Protein AF-A0A1U8XXG9-F1 (afdb_monomer_lite)

Radius of gyration: 16.41 Å; chains: 1; bounding box: 38×18×45 Å

Organism: NCBI:txid134855

Sequence (74 aa):
RLVLADLSIGVFLWISISSIAPIGLLISGYVSNNKYSFLGGLRAAAQSISYEIPLTLCVLSISLLSNSSSTVDI

InterPro domains:
  IPR001694 NADH:ubiquinone oxidoreductase, subunit 1/F420H2 oxidoreductase subunit H [PF00146] (3-74)
  IPR001694 NADH:ubiquinone oxidoreductase, subunit 1/F420H2 oxidoreductase subunit H [PTHR11432] (1-74)

pLDDT: mean 81.5, std 10.95, range [42.03, 92.94]

Secondary structure (DSSP, 8-state):
---S---TTHHHHHHHHHTTHHHHHHHHHHHT--HHHHHHHHHHHHHHHHHHHHHHHHHHHHHHHHT---TTT-

Foldseek 3Di:
DDDVDFDQQVQVVVLVVLVCVLVVLQVQQVVVPDPVSNVVSVVVSVVSVVVSVVVNVVLVVVCVVQVTNTPVSD

Structure (mmCIF, N/CA/C/O backbone):
data_AF-A0A1U8XXG9-F1
#
_entry.id   AF-A0A1U8XXG9-F1
#
loop_
_atom_site.group_PDB
_atom_site.id
_atom_site.type_symbol
_atom_site.label_atom_id
_atom_site.label_alt_id
_atom_site.label_comp_id
_atom_site.label_asym_id
_atom_site.label_entity_id
_atom_site.label_seq_id
_atom_site.pdbx_PDB_ins_code
_atom_site.Cartn_x
_atom_site.Cartn_y
_atom_site.Cartn_z
_atom_site.occupancy
_atom_site.B_iso_or_equiv
_atom_site.auth_seq_id
_atom_site.auth_comp_id
_atom_site.auth_asym_id
_atom_site.auth_atom_id
_atom_site.pdbx_PDB_model_num
ATOM 1 N N . ARG A 1 1 ? 2.490 -13.240 -30.172 1.00 42.03 1 ARG A N 1
ATOM 2 C CA . ARG A 1 1 ? 2.663 -12.335 -29.011 1.00 42.03 1 ARG A CA 1
ATOM 3 C C . ARG A 1 1 ? 1.453 -11.417 -28.975 1.00 42.03 1 ARG A C 1
ATOM 5 O O . ARG A 1 1 ? 1.272 -10.678 -29.930 1.00 42.03 1 ARG A O 1
ATOM 12 N N . LEU A 1 2 ? 0.592 -11.534 -27.965 1.00 44.41 2 LEU A N 1
ATOM 13 C CA . LEU A 1 2 ? -0.579 -10.668 -27.816 1.00 44.41 2 LEU A CA 1
ATOM 14 C C . LEU A 1 2 ? -0.145 -9.492 -26.934 1.00 44.41 2 LEU A C 1
ATOM 16 O O . LEU A 1 2 ? -0.043 -9.633 -25.721 1.00 44.41 2 LEU A O 1
ATOM 20 N N . VAL A 1 3 ? 0.233 -8.387 -27.572 1.00 56.00 3 VAL A N 1
ATOM 21 C CA . VAL A 1 3 ? 0.593 -7.131 -26.904 1.00 56.00 3 VAL A CA 1
ATOM 22 C C . VAL A 1 3 ? -0.624 -6.224 -27.033 1.00 56.00 3 VAL A C 1
ATOM 24 O O . VAL A 1 3 ? -0.986 -5.860 -28.148 1.00 56.00 3 VAL A O 1
ATOM 27 N N . LEU A 1 4 ? -1.306 -5.931 -25.919 1.00 58.12 4 LEU A N 1
ATOM 28 C CA . LEU A 1 4 ? -2.512 -5.090 -25.937 1.00 58.12 4 LEU A CA 1
ATOM 29 C C . LEU A 1 4 ? -2.187 -3.622 -26.254 1.00 58.12 4 LEU A C 1
ATOM 31 O O . LEU A 1 4 ? -2.970 -2.963 -26.928 1.00 58.12 4 LEU A O 1
ATOM 35 N N . ALA A 1 5 ? -1.043 -3.122 -25.789 1.00 59.06 5 ALA A N 1
ATOM 36 C CA . ALA A 1 5 ? -0.499 -1.823 -26.156 1.00 59.06 5 ALA A CA 1
ATOM 37 C C . ALA A 1 5 ? 0.993 -1.796 -25.811 1.00 59.06 5 ALA A C 1
ATOM 39 O O . ALA A 1 5 ? 1.370 -2.136 -24.689 1.00 59.06 5 ALA A O 1
ATOM 40 N N . ASP A 1 6 ? 1.826 -1.387 -26.765 1.00 63.31 6 ASP A N 1
ATOM 41 C CA . ASP A 1 6 ? 3.214 -1.029 -26.496 1.00 63.31 6 ASP A CA 1
ATOM 42 C C . ASP A 1 6 ? 3.236 0.446 -26.104 1.00 63.31 6 ASP A C 1
ATOM 44 O O . ASP A 1 6 ? 3.140 1.337 -26.949 1.00 63.31 6 ASP A O 1
ATOM 48 N N . LEU A 1 7 ? 3.204 0.708 -24.799 1.00 68.12 7 LEU A N 1
ATOM 49 C CA . LEU A 1 7 ? 3.278 2.068 -24.297 1.00 68.12 7 LEU A CA 1
ATOM 50 C C . LEU A 1 7 ? 4.687 2.323 -23.790 1.00 68.12 7 LEU A C 1
ATOM 52 O O . LEU A 1 7 ? 5.116 1.686 -22.831 1.00 68.12 7 LEU A O 1
ATOM 56 N N . SER A 1 8 ? 5.361 3.327 -24.349 1.00 69.81 8 SER A N 1
ATOM 57 C CA . SER A 1 8 ? 6.705 3.741 -23.923 1.00 69.81 8 SER A CA 1
ATOM 58 C C . SER A 1 8 ? 6.780 4.189 -22.453 1.00 69.81 8 SER A C 1
ATOM 60 O O . SER A 1 8 ? 7.870 4.358 -21.928 1.00 69.81 8 SER A O 1
ATOM 62 N N . ILE A 1 9 ? 5.629 4.387 -21.796 1.00 75.44 9 ILE A N 1
ATOM 63 C CA . ILE A 1 9 ? 5.447 4.834 -20.400 1.00 75.44 9 ILE A CA 1
ATOM 64 C C . ILE A 1 9 ? 4.655 3.780 -19.583 1.00 75.44 9 ILE A C 1
ATOM 66 O O . ILE A 1 9 ? 4.062 4.073 -18.545 1.00 75.44 9 ILE A O 1
ATOM 70 N N . GLY A 1 10 ? 4.620 2.523 -20.041 1.00 79.44 10 GLY A N 1
ATOM 71 C CA . GLY A 1 10 ? 3.795 1.454 -19.459 1.00 79.44 10 GLY A CA 1
ATOM 72 C C . GLY A 1 10 ? 4.025 1.233 -17.960 1.00 79.44 10 GLY A C 1
ATOM 73 O O . GLY A 1 10 ? 3.066 1.138 -17.191 1.00 79.44 10 GLY A O 1
ATOM 74 N N . VAL A 1 11 ? 5.285 1.248 -17.520 1.00 82.25 11 VAL A N 1
ATOM 75 C CA . VAL A 1 11 ? 5.641 1.085 -16.102 1.00 82.25 11 VAL A CA 1
ATOM 76 C C . VAL A 1 11 ? 5.104 2.229 -15.235 1.00 82.25 11 VAL A C 1
ATOM 78 O O . VAL A 1 11 ? 4.553 1.997 -14.160 1.00 82.25 11 VAL A O 1
ATOM 81 N N . PHE A 1 12 ? 5.210 3.470 -15.707 1.00 82.88 12 PHE A N 1
ATOM 82 C CA . PHE A 1 12 ? 4.753 4.643 -14.961 1.00 82.88 12 PHE A CA 1
ATOM 83 C C . PHE A 1 12 ? 3.225 4.695 -14.830 1.00 82.88 12 PHE A C 1
ATOM 85 O O . PHE A 1 12 ? 2.702 5.097 -13.786 1.00 82.88 12 PHE A O 1
ATOM 92 N N . LEU A 1 13 ? 2.495 4.246 -15.860 1.00 84.50 13 LEU A N 1
ATOM 93 C CA . LEU A 1 13 ? 1.039 4.112 -15.778 1.00 84.50 13 LEU A CA 1
ATOM 94 C C . LEU A 1 13 ? 0.620 3.111 -14.708 1.00 84.50 13 LEU A C 1
ATOM 96 O O . LEU A 1 13 ? -0.312 3.382 -13.952 1.00 84.50 13 LEU A O 1
ATOM 100 N N . TRP A 1 14 ? 1.307 1.973 -14.626 1.00 84.12 14 TRP A N 1
ATOM 101 C CA . TRP A 1 14 ? 1.002 0.963 -13.621 1.00 84.12 14 TRP A CA 1
ATOM 102 C C . TRP A 1 14 ? 1.212 1.496 -12.198 1.00 84.12 14 TRP A C 1
ATOM 104 O O . TRP A 1 14 ? 0.333 1.351 -11.349 1.00 84.12 14 TRP A O 1
ATOM 114 N N . ILE A 1 15 ? 2.319 2.208 -11.964 1.00 86.56 15 ILE A N 1
ATOM 115 C CA . ILE A 1 15 ? 2.599 2.866 -10.678 1.00 86.56 15 ILE A CA 1
ATOM 116 C C . ILE A 1 15 ? 1.509 3.896 -10.344 1.00 86.56 15 ILE A C 1
ATOM 118 O O . ILE A 1 15 ? 1.008 3.935 -9.220 1.00 86.56 15 ILE A O 1
ATOM 122 N N . SER A 1 16 ? 1.096 4.696 -11.331 1.00 86.19 16 SER A N 1
ATOM 123 C CA . SER A 1 16 ? 0.061 5.721 -11.151 1.00 86.19 16 SER A CA 1
ATOM 124 C C . SER A 1 16 ? -1.302 5.123 -10.793 1.00 86.19 16 SER A C 1
ATOM 126 O O . SER A 1 16 ? -2.003 5.666 -9.942 1.00 86.19 16 SER A O 1
ATOM 128 N N . ILE A 1 17 ? -1.679 3.995 -11.409 1.00 87.56 17 ILE A N 1
ATOM 129 C CA . ILE A 1 17 ? -2.943 3.310 -11.109 1.00 87.56 17 ILE A CA 1
ATOM 130 C C . ILE A 1 17 ? -2.926 2.702 -9.702 1.00 87.56 17 ILE A C 1
ATOM 132 O O . ILE A 1 17 ? -3.934 2.747 -8.998 1.00 87.56 17 ILE A O 1
ATOM 136 N N . SER A 1 18 ? -1.780 2.153 -9.291 1.00 86.81 18 SER A N 1
ATOM 137 C CA . SER A 1 18 ? -1.626 1.487 -7.999 1.00 86.81 18 SER A CA 1
ATOM 138 C C . SER A 1 18 ? -1.814 2.474 -6.841 1.00 86.81 18 SER A C 1
ATOM 140 O O . SER A 1 18 ? -2.557 2.184 -5.901 1.00 86.81 18 SER A O 1
ATOM 142 N N . SER A 1 19 ? -1.290 3.699 -6.985 1.00 85.31 19 SER A N 1
ATOM 143 C CA . SER A 1 19 ? -1.327 4.742 -5.947 1.00 85.31 19 SER A CA 1
ATOM 144 C C . SER A 1 19 ? -2.743 5.179 -5.524 1.00 85.31 19 SER A C 1
ATOM 146 O O . SER A 1 19 ? -2.923 5.787 -4.469 1.00 85.31 19 SER A O 1
ATOM 148 N N . ILE A 1 20 ? -3.777 4.840 -6.302 1.00 89.06 20 ILE A N 1
ATOM 149 C CA . ILE A 1 20 ? -5.185 5.138 -5.990 1.00 89.06 20 ILE A CA 1
ATOM 150 C C . ILE A 1 20 ? -5.804 4.110 -5.022 1.00 89.06 20 ILE A C 1
ATOM 152 O O . ILE A 1 20 ? -6.739 4.434 -4.282 1.00 89.06 20 ILE A O 1
ATOM 156 N N . ALA A 1 21 ? -5.275 2.884 -4.966 1.00 86.94 21 ALA A N 1
ATOM 157 C CA . ALA A 1 21 ? -5.764 1.811 -4.098 1.00 86.94 21 ALA A CA 1
ATOM 158 C C . ALA A 1 21 ? -5.843 2.169 -2.592 1.00 86.94 21 ALA A C 1
ATOM 160 O O . ALA A 1 21 ? -6.879 1.882 -1.976 1.00 86.94 21 ALA A O 1
ATOM 161 N N . PRO A 1 22 ? -4.840 2.825 -1.967 1.00 87.38 22 PRO A N 1
ATOM 162 C CA . PRO A 1 22 ? -4.906 3.175 -0.544 1.00 87.38 22 PRO A CA 1
ATOM 163 C C . PRO A 1 22 ? -6.031 4.160 -0.195 1.00 87.38 22 PRO A C 1
ATOM 165 O O . PRO A 1 22 ? -6.591 4.086 0.902 1.00 87.38 22 PRO A O 1
ATOM 168 N N . ILE A 1 23 ? -6.422 5.042 -1.121 1.00 88.69 23 ILE A N 1
ATOM 169 C CA . ILE A 1 23 ? -7.547 5.967 -0.909 1.00 88.69 23 ILE A CA 1
ATOM 170 C C . ILE A 1 23 ? -8.872 5.196 -0.816 1.00 88.69 23 ILE A C 1
ATOM 172 O O . ILE A 1 23 ? -9.696 5.483 0.055 1.00 88.69 23 ILE A O 1
ATOM 176 N N . GLY A 1 24 ? 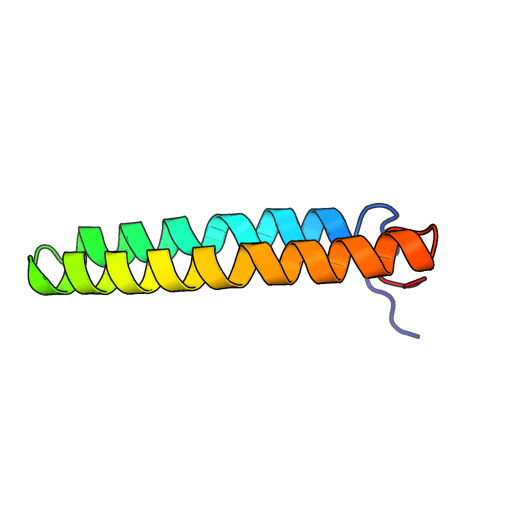-9.057 4.170 -1.653 1.00 88.44 24 GLY A N 1
ATOM 177 C CA . GLY A 1 24 ? -10.237 3.300 -1.601 1.00 88.44 24 GLY A CA 1
ATOM 178 C C . GLY A 1 24 ? -10.374 2.564 -0.264 1.00 88.44 24 GLY A C 1
ATOM 179 O O . GLY A 1 24 ? -11.468 2.500 0.303 1.00 88.44 24 GLY A O 1
ATOM 180 N N . LEU A 1 25 ? -9.256 2.080 0.291 1.00 87.44 25 LEU A N 1
ATOM 181 C CA . LEU A 1 25 ? -9.228 1.421 1.603 1.00 87.44 25 LEU A CA 1
ATOM 182 C C . LEU A 1 25 ? -9.620 2.371 2.743 1.00 87.44 25 LEU A C 1
ATOM 184 O O . LEU A 1 25 ? -10.386 1.986 3.632 1.00 87.44 25 LEU A O 1
ATOM 188 N N . LEU A 1 26 ? -9.148 3.621 2.705 1.00 87.44 26 LEU A N 1
ATOM 189 C CA . LEU A 1 26 ? -9.497 4.628 3.711 1.00 87.44 26 LEU A CA 1
ATOM 190 C C . LEU A 1 26 ? -10.987 4.976 3.685 1.00 87.44 26 LEU A C 1
ATOM 192 O O . LEU A 1 26 ? -11.627 5.022 4.738 1.00 87.44 26 LEU A O 1
ATOM 196 N N . ILE A 1 27 ? -11.558 5.169 2.494 1.00 88.69 27 ILE A N 1
ATOM 197 C CA . ILE A 1 27 ? -12.981 5.498 2.338 1.00 88.69 27 ILE A CA 1
ATOM 198 C C . ILE A 1 27 ? -13.857 4.325 2.801 1.00 88.69 27 ILE A C 1
ATOM 200 O O . ILE A 1 27 ? -14.824 4.536 3.5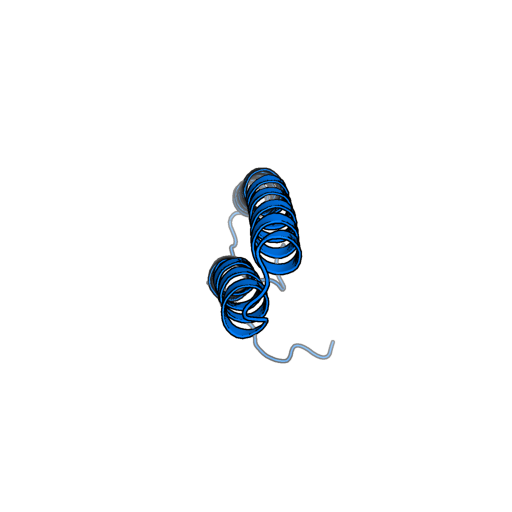32 1.00 88.69 27 ILE A O 1
ATOM 204 N N . SER A 1 28 ? -13.482 3.083 2.471 1.00 85.94 28 SER A N 1
ATOM 205 C CA . SER A 1 28 ? -14.185 1.881 2.945 1.00 85.94 28 SER A CA 1
ATOM 206 C C . SER A 1 28 ? -14.206 1.778 4.477 1.00 85.94 28 SER A C 1
ATOM 208 O O . SER A 1 28 ? -15.219 1.390 5.066 1.00 85.94 28 SER A O 1
ATOM 210 N N . GLY A 1 29 ? -13.101 2.139 5.139 1.00 85.94 29 GLY A N 1
ATOM 211 C CA . GLY A 1 29 ? -13.023 2.179 6.601 1.00 85.94 29 GLY A CA 1
ATOM 212 C C . GLY A 1 29 ? -13.867 3.300 7.215 1.00 85.94 29 GLY A C 1
ATOM 213 O O . GLY A 1 29 ? -14.480 3.102 8.264 1.00 85.94 29 GLY A O 1
ATOM 214 N N . TYR A 1 30 ? -13.936 4.457 6.550 1.00 84.81 30 TYR A N 1
ATOM 215 C CA . TYR A 1 30 ? -14.683 5.632 7.007 1.00 84.81 30 TYR A CA 1
ATOM 216 C C . TYR A 1 30 ? -16.208 5.450 6.914 1.00 84.81 30 TYR A C 1
ATOM 218 O O . TYR A 1 30 ? -16.924 5.780 7.859 1.00 84.81 30 TYR A O 1
ATOM 226 N N . VAL A 1 31 ? -16.712 4.851 5.827 1.00 89.44 31 VAL A N 1
ATOM 227 C CA . VAL A 1 31 ? -18.159 4.624 5.609 1.00 89.44 31 VAL A CA 1
ATOM 228 C C . VAL A 1 31 ? -18.772 3.675 6.648 1.00 89.44 31 VAL A C 1
ATOM 230 O O . VAL A 1 31 ? -19.958 3.767 6.953 1.00 89.44 31 VAL A O 1
ATOM 233 N N . SER A 1 32 ? -17.965 2.802 7.254 1.00 80.19 32 SER A N 1
ATOM 234 C CA . SER A 1 32 ? -18.433 1.779 8.199 1.00 80.19 32 SER A CA 1
ATOM 235 C C . SER A 1 32 ? -18.943 2.326 9.548 1.00 80.19 32 SER A C 1
ATOM 237 O O . SER A 1 32 ? -19.407 1.537 10.368 1.00 80.19 32 SER A O 1
ATOM 239 N N . ASN A 1 33 ? -18.837 3.640 9.807 1.00 80.38 33 ASN A N 1
ATOM 240 C CA . ASN A 1 33 ? -19.359 4.355 10.990 1.00 80.38 33 ASN A CA 1
ATOM 241 C C . ASN A 1 33 ? -19.068 3.672 12.349 1.00 80.38 33 ASN A C 1
ATOM 243 O O . ASN A 1 33 ? -19.841 3.748 13.302 1.00 80.38 33 ASN A O 1
ATOM 247 N N . ASN A 1 34 ? -17.932 2.975 12.433 1.00 83.38 34 ASN A N 1
ATOM 248 C CA . ASN A 1 34 ? -17.484 2.248 13.613 1.00 83.38 34 ASN A CA 1
ATOM 249 C C . ASN A 1 34 ? -16.009 2.554 13.873 1.00 83.38 34 ASN A C 1
ATOM 251 O O . ASN A 1 34 ? -15.168 2.432 12.978 1.00 83.38 34 ASN A O 1
ATOM 255 N N . LYS A 1 35 ? -15.680 2.891 15.125 1.00 79.75 35 LYS A N 1
ATOM 256 C CA . LYS A 1 35 ? -14.323 3.271 15.544 1.00 79.75 35 LYS A CA 1
ATOM 257 C C . LYS A 1 35 ? -13.294 2.177 15.229 1.00 79.75 35 LYS A C 1
ATOM 259 O O . LYS A 1 35 ? -12.195 2.486 14.779 1.00 79.75 35 LYS A O 1
ATOM 264 N N . TYR A 1 36 ? -13.654 0.906 15.420 1.00 84.06 36 TYR A N 1
ATOM 265 C CA . TYR A 1 36 ? -12.748 -0.220 15.164 1.00 84.06 36 TYR A CA 1
ATOM 266 C C . TYR A 1 36 ? -12.559 -0.507 13.673 1.00 84.06 36 TYR A C 1
ATOM 268 O O . TYR A 1 36 ? -11.440 -0.783 13.247 1.00 84.06 36 TYR A O 1
ATOM 276 N N . SER A 1 37 ? -13.620 -0.385 12.871 1.00 83.00 37 SER A N 1
ATOM 277 C CA . SER A 1 37 ? -13.533 -0.548 11.414 1.00 83.00 37 SER A CA 1
ATOM 278 C C . SER A 1 37 ? -12.700 0.558 10.768 1.00 83.00 37 SER A C 1
ATOM 280 O O . SER A 1 37 ? -1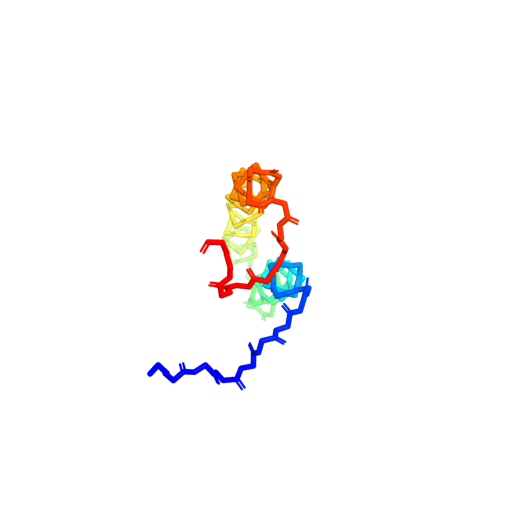1.907 0.276 9.873 1.00 83.00 37 SER A O 1
ATOM 282 N N . PHE A 1 38 ? -12.797 1.796 11.267 1.00 85.44 38 PHE A N 1
ATOM 283 C CA . PHE A 1 38 ? -11.954 2.898 10.802 1.00 85.44 38 PHE A CA 1
ATOM 284 C C . PHE A 1 38 ? -10.470 2.663 11.121 1.00 85.44 38 PHE A C 1
ATOM 286 O O . PHE A 1 38 ? -9.621 2.793 10.241 1.00 85.44 38 PHE A O 1
ATOM 293 N N . LEU A 1 39 ? -10.147 2.236 12.348 1.00 85.81 39 LEU A N 1
ATOM 294 C CA . LEU A 1 39 ? -8.772 1.884 12.728 1.00 85.81 39 LEU A CA 1
ATOM 295 C C . LEU A 1 39 ? -8.233 0.681 11.933 1.00 85.81 39 LEU A C 1
ATOM 297 O O . LEU A 1 39 ? -7.059 0.666 11.564 1.00 85.81 39 LEU A O 1
ATOM 301 N N . GLY A 1 40 ? -9.081 -0.308 11.636 1.00 88.38 40 GLY A N 1
ATOM 302 C CA . GLY A 1 40 ? -8.744 -1.436 10.764 1.00 88.38 40 GLY A CA 1
ATOM 303 C C . GLY A 1 40 ? -8.446 -1.001 9.326 1.00 88.38 40 GLY A C 1
ATOM 304 O O . GLY A 1 40 ? -7.428 -1.405 8.765 1.00 88.38 40 GLY A O 1
ATOM 305 N N . GLY A 1 41 ? -9.275 -0.114 8.766 1.00 88.12 41 GLY A N 1
ATOM 306 C CA . GLY A 1 41 ? -9.054 0.490 7.449 1.00 88.12 41 GLY A CA 1
ATOM 307 C C . GLY A 1 41 ? -7.769 1.318 7.387 1.00 88.12 41 GLY A C 1
ATOM 308 O O . GLY A 1 41 ? -7.006 1.198 6.432 1.00 88.12 41 GLY A O 1
ATOM 309 N N . LEU A 1 42 ? -7.464 2.082 8.441 1.00 87.81 42 LEU A N 1
ATOM 310 C CA . LEU A 1 42 ? -6.234 2.872 8.534 1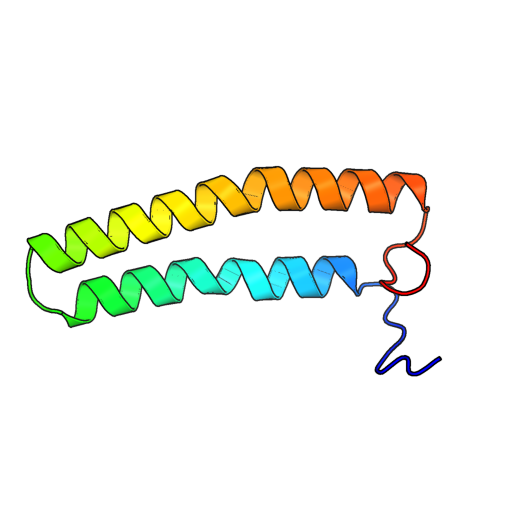.00 87.81 42 LEU A CA 1
ATOM 311 C C . LEU A 1 42 ? -4.976 1.989 8.581 1.00 87.81 42 LEU A C 1
ATOM 313 O O . LEU A 1 42 ? -3.974 2.303 7.941 1.00 87.81 42 LEU A O 1
ATOM 317 N N . ARG A 1 43 ? -5.029 0.850 9.286 1.00 90.69 43 ARG A N 1
ATOM 318 C CA . ARG A 1 43 ? -3.935 -0.137 9.291 1.00 90.69 43 ARG A CA 1
ATOM 319 C C . ARG A 1 43 ? -3.732 -0.785 7.923 1.00 90.69 43 ARG A C 1
ATOM 321 O O . ARG A 1 43 ? -2.590 -0.923 7.494 1.00 90.69 43 ARG A O 1
ATOM 328 N N . ALA A 1 44 ? -4.816 -1.165 7.247 1.00 89.31 44 ALA A N 1
ATOM 329 C CA . ALA A 1 44 ? -4.747 -1.732 5.902 1.00 89.31 44 ALA A CA 1
ATOM 330 C C . ALA A 1 44 ? -4.177 -0.721 4.892 1.00 89.31 44 ALA A C 1
ATOM 332 O O . ALA A 1 44 ? -3.314 -1.074 4.090 1.00 89.31 44 ALA A O 1
ATOM 333 N N . ALA A 1 45 ? -4.581 0.550 4.990 1.00 89.50 45 ALA A N 1
ATOM 334 C CA . ALA A 1 45 ? -4.029 1.629 4.179 1.00 89.50 45 ALA A CA 1
ATOM 335 C C . ALA A 1 45 ? -2.524 1.815 4.436 1.00 89.50 45 ALA A C 1
ATOM 337 O O . ALA A 1 45 ? -1.734 1.775 3.493 1.00 89.50 45 ALA A O 1
ATOM 338 N N . ALA A 1 46 ? -2.108 1.913 5.704 1.00 89.88 46 ALA A N 1
ATOM 339 C CA . ALA A 1 46 ? -0.695 2.031 6.071 1.00 89.88 46 ALA A CA 1
ATOM 340 C C . ALA A 1 46 ? 0.144 0.855 5.546 1.00 89.88 46 ALA A C 1
ATOM 342 O O . ALA A 1 46 ? 1.256 1.058 5.057 1.00 89.88 46 ALA A O 1
ATOM 343 N N . GLN A 1 47 ? -0.402 -0.364 5.590 1.00 92.38 47 GLN A N 1
ATOM 344 C CA . GLN A 1 47 ? 0.242 -1.542 5.024 1.00 92.38 47 GLN A CA 1
ATOM 345 C C . GLN A 1 47 ? 0.385 -1.426 3.501 1.00 92.38 47 GLN A C 1
ATOM 347 O O . GLN A 1 47 ? 1.484 -1.616 2.989 1.00 92.38 47 GLN A O 1
ATOM 352 N N . SER A 1 48 ? -0.692 -1.097 2.783 1.00 90.94 48 SER A N 1
ATOM 353 C CA . SER A 1 48 ? -0.658 -0.981 1.317 1.00 90.94 48 SER A CA 1
ATOM 354 C C . SER A 1 48 ? 0.374 0.045 0.836 1.00 90.94 48 SER A C 1
ATOM 356 O O . SER A 1 48 ? 1.203 -0.280 -0.007 1.00 90.94 48 SER A O 1
ATOM 358 N N . ILE A 1 49 ? 0.425 1.220 1.473 1.00 89.94 49 ILE A N 1
ATOM 359 C CA . ILE A 1 49 ? 1.397 2.281 1.167 1.00 89.94 49 ILE A CA 1
ATOM 360 C C . ILE A 1 49 ? 2.827 1.797 1.439 1.00 89.94 49 ILE A C 1
ATOM 362 O O . ILE A 1 49 ? 3.729 2.004 0.629 1.00 89.94 49 ILE A O 1
ATOM 366 N N . SER A 1 50 ? 3.034 1.109 2.567 1.00 92.94 50 SER A N 1
ATOM 367 C CA . SER A 1 50 ? 4.358 0.606 2.958 1.00 92.94 50 SER A CA 1
ATOM 368 C C . SER A 1 50 ? 4.905 -0.446 1.993 1.00 92.94 50 SER A C 1
ATOM 370 O O . SER A 1 50 ? 6.121 -0.555 1.867 1.00 92.94 50 SER A O 1
ATOM 372 N N . TYR A 1 51 ? 4.039 -1.208 1.317 1.00 91.06 51 TYR A N 1
ATOM 373 C CA . TYR A 1 51 ? 4.454 -2.184 0.305 1.00 91.06 51 TYR A CA 1
ATOM 374 C C . TYR A 1 51 ? 4.556 -1.592 -1.107 1.00 91.06 51 TYR A C 1
ATOM 376 O O . TYR A 1 51 ? 5.333 -2.106 -1.909 1.00 91.06 51 TYR A O 1
ATOM 384 N N . GLU A 1 52 ? 3.860 -0.497 -1.417 1.00 88.12 52 GLU A N 1
ATOM 385 C CA . GLU A 1 52 ? 4.001 0.188 -2.710 1.00 88.12 52 GLU A CA 1
ATOM 386 C C . GLU A 1 52 ? 5.366 0.862 -2.888 1.00 88.12 52 GLU A C 1
ATOM 388 O O . GLU A 1 52 ? 5.976 0.776 -3.952 1.00 88.12 52 GLU A O 1
ATOM 393 N N . ILE A 1 53 ? 5.885 1.523 -1.856 1.00 89.56 53 ILE A N 1
ATOM 394 C CA . ILE A 1 53 ? 7.154 2.265 -1.942 1.00 89.56 53 ILE A CA 1
ATOM 395 C C . ILE A 1 53 ? 8.348 1.358 -2.322 1.00 89.56 53 ILE A C 1
ATOM 397 O O . ILE A 1 53 ? 9.048 1.675 -3.284 1.00 89.56 53 ILE A O 1
ATOM 401 N N . PRO A 1 54 ? 8.606 0.215 -1.654 1.00 91.69 54 PRO A N 1
ATOM 402 C CA . PRO A 1 54 ? 9.697 -0.673 -2.058 1.00 91.69 54 PRO A CA 1
ATOM 403 C C . PRO A 1 54 ? 9.447 -1.319 -3.428 1.00 91.69 54 PRO A C 1
ATOM 405 O O . PRO A 1 54 ? 10.383 -1.463 -4.211 1.00 91.69 54 PRO A O 1
ATOM 408 N N . LEU A 1 55 ? 8.195 -1.652 -3.754 1.00 89.12 55 LEU A N 1
ATOM 409 C CA . LEU A 1 55 ? 7.812 -2.215 -5.052 1.00 89.12 55 LEU A CA 1
ATOM 410 C C . LEU A 1 55 ? 8.135 -1.251 -6.204 1.00 89.12 55 LEU A C 1
ATOM 412 O O . LEU A 1 55 ? 8.754 -1.650 -7.190 1.00 89.12 55 LEU A O 1
ATOM 416 N N . THR A 1 56 ? 7.767 0.024 -6.063 1.00 89.12 56 THR A N 1
ATOM 417 C CA . THR A 1 56 ? 8.050 1.061 -7.069 1.00 89.12 56 THR A CA 1
ATOM 418 C C . THR A 1 56 ? 9.550 1.297 -7.242 1.00 89.12 56 THR A C 1
ATOM 420 O O . THR A 1 56 ? 10.008 1.449 -8.373 1.00 89.12 56 THR A O 1
ATOM 423 N N . LEU A 1 57 ? 10.341 1.234 -6.165 1.00 89.50 57 LEU A N 1
ATOM 424 C CA . LEU A 1 57 ? 11.806 1.316 -6.231 1.00 89.50 57 LEU A CA 1
ATOM 425 C C . LEU A 1 57 ? 12.443 0.123 -6.960 1.00 89.50 57 LEU A C 1
ATOM 427 O O . LEU A 1 57 ? 13.353 0.312 -7.774 1.00 89.50 57 LEU A O 1
ATOM 431 N N . CYS A 1 58 ? 11.967 -1.100 -6.711 1.00 89.88 58 CYS A N 1
ATOM 432 C CA . CYS A 1 58 ? 12.434 -2.286 -7.434 1.00 89.88 58 CYS A CA 1
ATOM 433 C C . CYS A 1 58 ? 12.133 -2.176 -8.934 1.00 89.88 58 CYS A C 1
ATOM 435 O O . CYS A 1 58 ? 13.012 -2.404 -9.764 1.00 89.88 58 CYS A O 1
ATOM 437 N N . VAL A 1 59 ? 10.911 -1.771 -9.280 1.00 86.62 59 VAL A N 1
ATOM 438 C CA . VAL A 1 59 ? 10.480 -1.602 -10.673 1.00 86.62 59 VAL A CA 1
ATOM 439 C C . VAL A 1 59 ? 11.262 -0.487 -11.376 1.00 86.62 59 VAL A C 1
ATOM 441 O O . VAL A 1 59 ? 11.687 -0.661 -12.519 1.00 86.62 59 VAL A O 1
ATOM 444 N N . LEU A 1 60 ? 11.534 0.624 -10.687 1.00 86.50 60 LEU A N 1
ATOM 445 C CA . LEU A 1 60 ? 12.376 1.698 -11.214 1.00 86.50 60 LEU A CA 1
ATOM 446 C C . LEU A 1 60 ? 13.799 1.207 -11.516 1.00 86.50 60 LEU A C 1
ATOM 448 O O . LEU A 1 60 ? 14.353 1.532 -12.563 1.00 86.50 60 LEU A O 1
ATOM 452 N N . SER A 1 61 ? 14.367 0.377 -10.638 1.00 86.38 61 SER A N 1
ATOM 453 C CA . SER A 1 61 ? 15.707 -0.199 -10.825 1.00 86.38 61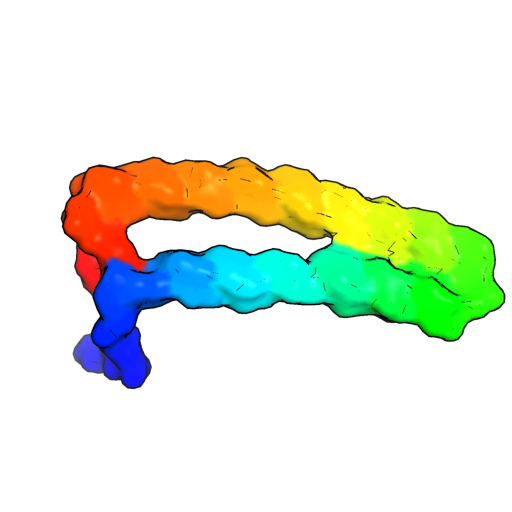 SER A CA 1
ATOM 454 C C . SER A 1 61 ? 15.794 -1.063 -12.091 1.00 86.38 61 SER A C 1
ATOM 456 O O . SER A 1 61 ? 16.782 -0.997 -12.818 1.00 86.38 61 SER A O 1
ATOM 458 N N . ILE A 1 62 ? 14.746 -1.834 -12.390 1.00 85.38 62 ILE A N 1
ATOM 459 C CA . ILE A 1 62 ? 14.666 -2.683 -13.590 1.00 85.38 62 ILE A CA 1
ATOM 460 C C . ILE A 1 62 ? 14.520 -1.831 -14.857 1.00 85.38 62 ILE A C 1
ATOM 462 O O . ILE A 1 62 ? 15.201 -2.085 -15.850 1.00 85.38 62 ILE A O 1
ATOM 466 N N . SER A 1 63 ? 13.698 -0.777 -14.812 1.00 83.06 63 SER A N 1
ATOM 467 C CA . SER A 1 63 ? 13.545 0.147 -15.944 1.00 83.06 63 SER A CA 1
ATOM 468 C C . SER A 1 63 ? 14.861 0.855 -16.293 1.00 83.06 63 SER A C 1
ATOM 470 O O . SER A 1 63 ? 15.176 1.014 -17.471 1.00 83.06 63 SER A O 1
ATOM 472 N N . LEU A 1 64 ? 15.676 1.205 -15.290 1.00 83.44 64 LEU A N 1
ATOM 473 C CA . LEU A 1 64 ? 17.013 1.765 -15.514 1.00 83.44 64 LEU A CA 1
ATOM 474 C C . LEU A 1 64 ? 17.970 0.764 -16.186 1.00 83.44 64 LEU A C 1
ATOM 476 O O . LEU A 1 64 ? 18.765 1.174 -17.026 1.00 83.44 64 LEU A O 1
ATOM 480 N N . LEU A 1 65 ? 17.891 -0.534 -15.862 1.00 84.00 65 LEU A N 1
ATOM 481 C CA . LEU A 1 65 ? 18.703 -1.565 -16.529 1.00 84.00 65 LEU A CA 1
ATOM 482 C C . LEU A 1 65 ? 18.292 -1.789 -17.990 1.00 84.00 65 LEU A C 1
ATOM 484 O O . LEU A 1 65 ? 19.156 -1.959 -18.848 1.00 84.00 65 LEU A O 1
ATOM 488 N N . SER A 1 66 ? 16.989 -1.796 -18.271 1.00 79.94 66 SER A N 1
ATOM 489 C CA . SER A 1 66 ? 16.460 -2.025 -19.622 1.00 79.94 66 SER A CA 1
ATOM 490 C C . SER A 1 66 ? 16.673 -0.816 -20.555 1.00 79.94 66 SER A C 1
ATOM 492 O O . SER A 1 66 ? 16.619 -0.956 -21.773 1.00 79.94 66 SER A O 1
ATOM 494 N N . ASN A 1 67 ? 16.952 0.383 -20.014 1.00 75.94 67 ASN A N 1
ATOM 495 C CA . ASN A 1 67 ? 16.934 1.665 -20.748 1.00 75.94 67 ASN A CA 1
ATOM 496 C C . ASN A 1 67 ? 15.597 1.950 -21.472 1.00 75.94 67 ASN A C 1
ATOM 498 O O . ASN A 1 67 ? 15.503 2.898 -22.253 1.00 75.94 67 ASN A O 1
ATOM 502 N N . SER A 1 68 ? 14.556 1.164 -21.189 1.00 70.31 68 SER A N 1
ATOM 503 C CA . SER A 1 68 ? 13.198 1.319 -21.694 1.00 70.31 68 SER A CA 1
ATOM 504 C C . SER A 1 68 ? 12.209 1.282 -20.526 1.00 70.31 68 SER A C 1
ATOM 506 O O . SER A 1 68 ? 12.439 0.658 -19.486 1.00 70.31 68 SER A O 1
ATOM 508 N N . SER A 1 69 ? 11.106 2.012 -20.677 1.00 68.00 69 SER A N 1
ATOM 509 C CA . SER A 1 69 ? 9.987 2.038 -19.722 1.00 68.00 69 SER A CA 1
ATOM 510 C C . SER A 1 69 ? 8.728 1.377 -20.305 1.00 68.00 69 SER A C 1
ATOM 512 O O . SER A 1 69 ? 7.649 1.408 -19.700 1.00 68.00 69 SER A O 1
ATOM 514 N N . SER A 1 70 ? 8.861 0.754 -21.481 1.00 75.44 70 SER A N 1
ATOM 515 C CA . SER A 1 70 ? 7.808 -0.071 -22.060 1.00 75.44 70 SER A CA 1
ATOM 516 C C . SER A 1 70 ? 7.721 -1.401 -21.312 1.00 75.44 70 SER A C 1
ATOM 518 O O . SER A 1 70 ? 8.723 -1.992 -20.929 1.00 75.44 70 SER A O 1
ATOM 520 N N . THR A 1 71 ? 6.506 -1.901 -21.094 1.00 67.94 71 THR A N 1
ATOM 521 C CA . THR A 1 71 ? 6.283 -3.201 -20.429 1.00 67.94 71 THR A CA 1
ATOM 522 C C . THR A 1 71 ? 6.676 -4.391 -21.317 1.00 67.94 71 THR 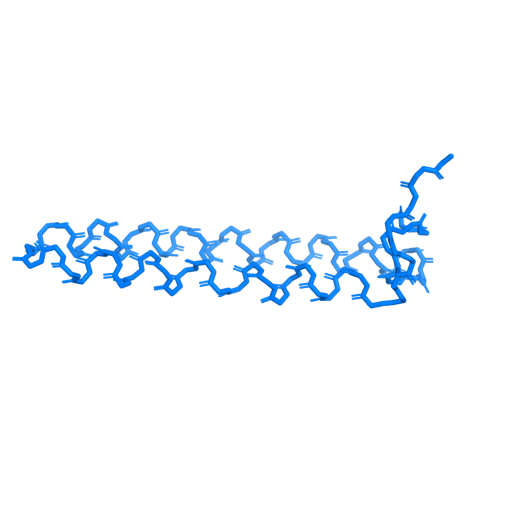A C 1
ATOM 524 O O . THR A 1 71 ? 6.664 -5.531 -20.867 1.00 67.94 71 THR A O 1
ATOM 527 N N . VAL A 1 72 ? 6.982 -4.139 -22.591 1.00 71.56 72 VAL A N 1
ATOM 528 C CA . VAL A 1 72 ? 7.332 -5.162 -23.584 1.00 71.56 72 VAL A CA 1
ATOM 529 C C . VAL A 1 72 ? 8.846 -5.341 -23.708 1.00 71.56 72 VAL A C 1
ATOM 531 O O . VAL A 1 72 ? 9.280 -6.452 -24.021 1.00 71.56 72 VAL A O 1
ATOM 534 N N . ASP A 1 73 ? 9.624 -4.281 -23.462 1.00 60.34 73 ASP A N 1
ATOM 535 C CA . ASP A 1 73 ? 11.090 -4.303 -23.560 1.00 60.34 73 ASP A CA 1
ATOM 536 C C . ASP A 1 73 ? 11.793 -4.573 -22.216 1.00 60.34 73 ASP A C 1
ATOM 538 O O . ASP A 1 73 ? 12.982 -4.899 -22.210 1.00 60.34 73 ASP A O 1
ATOM 542 N N . ILE A 1 74 ? 11.095 -4.416 -21.082 1.00 63.94 74 ILE A N 1
ATOM 543 C CA . ILE A 1 74 ? 11.608 -4.788 -19.747 1.00 63.94 74 ILE A CA 1
ATOM 544 C C . ILE A 1 74 ? 11.540 -6.292 -19.475 1.00 63.94 74 ILE A C 1
ATOM 546 O O . ILE A 1 74 ? 10.607 -6.967 -19.968 1.00 63.94 74 ILE A O 1
#